Protein AF-A0A3A6JJE2-F1 (afdb_monomer)

Sequence (126 aa):
MKNTVDLFRIFQHEQKRVGDSMTVYYNIEENSLQYKNAKGTLTVIFHASDAGEDFYYQKFGELVSENGKKLGILVQKTYHNGQNAHLFQNPMTGGLKMFEIPQEFIDIARAYQFDRESIGLKGETA

Structure (mmCIF, N/CA/C/O backbone):
data_AF-A0A3A6JJE2-F1
#
_entry.id   AF-A0A3A6JJE2-F1
#
loop_
_atom_site.group_PDB
_atom_site.id
_atom_site.type_symbol
_atom_site.label_atom_id
_atom_site.label_alt_id
_atom_site.label_comp_id
_atom_site.label_asym_id
_atom_site.label_entity_id
_atom_site.label_seq_id
_atom_site.pdbx_PDB_ins_code
_atom_site.Cartn_x
_atom_site.Cartn_y
_atom_site.Cartn_z
_atom_site.occupancy
_atom_site.B_iso_or_equiv
_atom_site.auth_seq_id
_atom_site.auth_comp_id
_atom_site.auth_asym_id
_atom_site.auth_atom_id
_atom_site.pdbx_PDB_model_num
ATOM 1 N N . MET A 1 1 ? 15.457 3.991 -21.169 1.00 37.31 1 MET A N 1
ATOM 2 C CA . MET A 1 1 ? 13.994 4.054 -20.947 1.00 37.31 1 MET A CA 1
ATOM 3 C C . MET A 1 1 ? 13.772 4.001 -19.446 1.00 37.31 1 MET A C 1
ATOM 5 O O . MET A 1 1 ? 14.400 3.164 -18.816 1.00 37.31 1 MET A O 1
ATOM 9 N N . LYS A 1 2 ? 12.998 4.924 -18.856 1.00 40.69 2 LYS A N 1
ATOM 10 C CA . LYS A 1 2 ? 12.689 4.875 -17.416 1.00 40.69 2 LYS A CA 1
ATOM 11 C C . LYS A 1 2 ? 11.918 3.578 -17.149 1.00 40.69 2 LYS A C 1
ATOM 13 O O . LYS A 1 2 ? 10.888 3.377 -17.790 1.00 40.69 2 LYS A O 1
ATOM 18 N N . ASN A 1 3 ? 12.436 2.718 -16.266 1.00 46.69 3 ASN A N 1
ATOM 19 C CA . ASN A 1 3 ? 11.732 1.543 -15.746 1.00 46.69 3 ASN A CA 1
ATOM 20 C C . ASN A 1 3 ? 10.406 2.035 -15.158 1.00 46.69 3 ASN A C 1
ATOM 22 O O . ASN A 1 3 ? 10.358 2.587 -14.064 1.00 46.69 3 ASN A O 1
ATOM 26 N N . THR A 1 4 ? 9.347 1.953 -15.955 1.00 57.56 4 THR A N 1
ATOM 27 C CA . THR A 1 4 ? 8.014 2.367 -15.537 1.00 57.56 4 THR A CA 1
ATOM 28 C C . THR A 1 4 ? 7.418 1.138 -14.885 1.00 57.56 4 THR A C 1
ATOM 30 O O . THR A 1 4 ? 7.358 0.081 -15.514 1.00 57.56 4 THR A O 1
ATOM 33 N N . VAL A 1 5 ? 7.071 1.249 -13.604 1.00 66.94 5 VAL A N 1
ATOM 34 C CA . VAL A 1 5 ? 6.386 0.182 -12.877 1.00 66.94 5 VAL A CA 1
ATOM 35 C C . VAL A 1 5 ? 5.157 -0.220 -13.692 1.00 66.94 5 VAL A C 1
ATOM 37 O O . VAL A 1 5 ? 4.365 0.634 -14.088 1.00 66.94 5 VAL A O 1
ATOM 40 N N . ASP A 1 6 ? 5.022 -1.515 -13.979 1.00 83.88 6 ASP A N 1
ATOM 41 C CA . ASP A 1 6 ? 3.875 -2.065 -14.706 1.00 83.88 6 ASP A CA 1
ATOM 42 C C . ASP A 1 6 ? 2.661 -2.115 -13.766 1.00 83.88 6 ASP A C 1
ATOM 44 O O . ASP A 1 6 ? 2.271 -3.163 -13.245 1.00 83.88 6 ASP A O 1
ATOM 48 N N . LEU A 1 7 ? 2.129 -0.926 -13.477 1.00 88.19 7 LEU A N 1
ATOM 49 C CA . LEU A 1 7 ? 1.110 -0.685 -12.462 1.00 88.19 7 LEU A CA 1
ATOM 50 C C . LEU A 1 7 ? -0.170 -1.472 -12.747 1.00 88.19 7 LEU A C 1
ATOM 52 O O . LEU A 1 7 ? -0.802 -1.973 -11.822 1.00 88.19 7 LEU A O 1
ATOM 56 N N . PHE A 1 8 ? -0.524 -1.622 -14.025 1.00 88.88 8 PHE A N 1
ATOM 57 C CA . PHE A 1 8 ? -1.695 -2.391 -14.432 1.00 88.88 8 PHE A CA 1
ATOM 58 C C . PHE A 1 8 ? -1.527 -3.884 -14.136 1.00 88.88 8 PHE A C 1
ATOM 60 O O . PHE A 1 8 ? -2.453 -4.508 -13.618 1.00 88.88 8 PHE A O 1
ATOM 67 N N . ARG A 1 9 ? -0.343 -4.461 -14.380 1.00 89.00 9 ARG A N 1
ATOM 68 C CA . ARG A 1 9 ? -0.079 -5.857 -14.007 1.00 89.00 9 ARG A CA 1
ATOM 69 C C . ARG A 1 9 ? -0.169 -6.063 -12.498 1.00 89.00 9 ARG A C 1
ATOM 71 O O . ARG A 1 9 ? -0.818 -7.008 -12.057 1.00 89.00 9 ARG A O 1
ATOM 78 N N . ILE A 1 10 ? 0.456 -5.187 -11.712 1.00 92.00 10 ILE A N 1
ATOM 79 C CA . ILE A 1 10 ? 0.417 -5.271 -10.241 1.00 92.00 10 ILE A CA 1
ATOM 80 C C . ILE A 1 10 ? -1.030 -5.151 -9.760 1.00 92.00 10 ILE A C 1
ATOM 82 O O . ILE A 1 10 ? -1.483 -5.974 -8.975 1.00 92.00 10 ILE A O 1
ATOM 86 N N . PHE A 1 11 ? -1.789 -4.196 -10.303 1.00 94.00 11 PHE A N 1
ATOM 87 C CA . PHE A 1 11 ? -3.216 -4.046 -10.030 1.00 94.00 11 PHE A CA 1
ATOM 88 C C . PHE A 1 11 ? -3.997 -5.348 -10.261 1.00 94.00 11 PHE A C 1
ATOM 90 O O . PHE A 1 11 ? -4.746 -5.767 -9.383 1.00 94.00 11 PHE A O 1
ATOM 97 N N . GLN A 1 12 ? -3.810 -6.011 -11.407 1.00 92.38 12 GLN A N 1
ATOM 98 C CA . GLN A 1 12 ? -4.506 -7.266 -11.713 1.00 92.38 12 GLN A CA 1
ATOM 99 C C . GLN A 1 12 ? -4.135 -8.398 -10.745 1.00 92.38 12 GLN A C 1
ATOM 101 O O . GLN A 1 12 ? -5.009 -9.153 -10.312 1.00 92.38 12 GLN A O 1
ATOM 106 N N . HIS A 1 13 ? -2.850 -8.516 -10.397 1.00 92.44 13 HIS A N 1
ATOM 107 C CA . HIS A 1 13 ? -2.378 -9.483 -9.405 1.00 92.44 13 HIS A CA 1
ATOM 108 C C . HIS A 1 13 ? -3.005 -9.222 -8.036 1.00 92.44 13 HIS A C 1
ATOM 110 O O . HIS A 1 13 ? -3.569 -10.131 -7.426 1.00 92.44 13 HIS A O 1
ATOM 116 N N . GLU A 1 14 ? -2.970 -7.972 -7.592 1.00 94.69 14 GLU A N 1
ATOM 117 C CA . GLU A 1 14 ? -3.460 -7.574 -6.281 1.00 94.69 14 GLU A CA 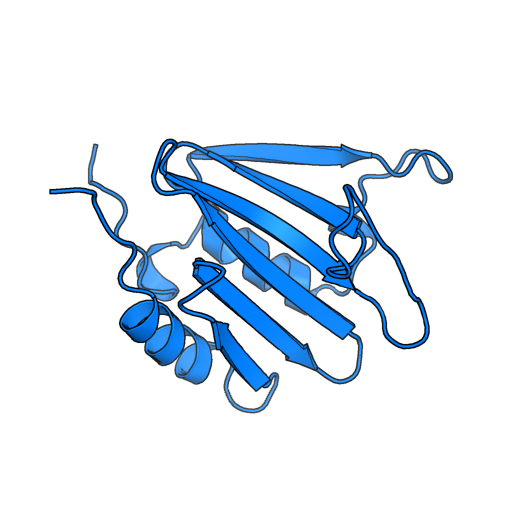1
ATOM 118 C C . GLU A 1 14 ? -4.970 -7.699 -6.170 1.00 94.69 14 GLU A C 1
ATOM 120 O O . GLU A 1 14 ? -5.453 -8.254 -5.187 1.00 94.69 14 GLU A O 1
ATOM 125 N N . GLN A 1 15 ? -5.717 -7.296 -7.199 1.00 93.69 15 GLN A N 1
ATOM 126 C CA . GLN A 1 15 ? -7.165 -7.481 -7.253 1.00 93.69 15 GLN A CA 1
ATOM 127 C C . GLN A 1 15 ? -7.548 -8.961 -7.100 1.00 93.69 15 GLN A C 1
ATOM 129 O O . GLN A 1 15 ? -8.503 -9.284 -6.396 1.00 93.69 15 GLN A O 1
ATOM 134 N N . LYS A 1 16 ? -6.774 -9.874 -7.700 1.00 92.81 16 LYS A N 1
ATOM 135 C CA . LYS A 1 16 ? -6.974 -11.318 -7.532 1.00 92.81 16 LYS A CA 1
ATOM 136 C C . LYS A 1 16 ? -6.561 -11.809 -6.141 1.00 92.81 16 LYS A C 1
ATOM 138 O O . LYS A 1 16 ? -7.251 -12.658 -5.582 1.00 92.81 16 LYS A O 1
ATOM 143 N N . ARG A 1 17 ? -5.443 -11.316 -5.598 1.00 93.06 17 ARG A N 1
ATOM 144 C CA . ARG A 1 17 ? -4.883 -11.755 -4.308 1.00 93.06 17 ARG A CA 1
ATOM 145 C C . ARG A 1 17 ? -5.760 -11.349 -3.128 1.00 93.06 17 ARG A C 1
ATOM 147 O O . ARG A 1 17 ? -5.987 -12.169 -2.244 1.00 93.06 17 ARG A O 1
ATOM 154 N N . VAL A 1 18 ? -6.247 -10.108 -3.105 1.00 93.19 18 VAL A N 1
ATOM 155 C CA . VAL A 1 18 ? -7.090 -9.614 -2.002 1.00 93.19 18 VAL A CA 1
ATOM 156 C C . VAL A 1 18 ? -8.551 -10.051 -2.141 1.00 93.19 18 VAL A C 1
ATOM 158 O O . VAL A 1 18 ? -9.257 -10.141 -1.133 1.00 93.19 18 VAL A O 1
ATOM 161 N N . GLY A 1 19 ? -9.003 -10.353 -3.363 1.00 92.06 19 GLY A N 1
ATOM 162 C CA . GLY A 1 19 ? -10.361 -10.821 -3.640 1.00 92.06 19 GLY A CA 1
ATOM 163 C C . GLY A 1 19 ? -11.430 -9.876 -3.088 1.00 92.06 19 GLY A C 1
ATOM 164 O O . GLY A 1 19 ? -11.271 -8.659 -3.109 1.00 92.06 19 GLY A O 1
ATOM 165 N N . ASP A 1 20 ? -12.499 -10.439 -2.529 1.00 93.19 20 ASP A N 1
ATOM 166 C CA . ASP A 1 20 ? -13.641 -9.664 -2.021 1.00 93.19 20 ASP A CA 1
ATOM 167 C C . ASP A 1 20 ? -13.362 -8.937 -0.692 1.00 93.19 20 ASP A C 1
ATOM 169 O O . ASP A 1 20 ? -14.202 -8.178 -0.207 1.00 93.19 20 ASP A O 1
ATOM 173 N N . SER A 1 21 ? -12.193 -9.151 -0.076 1.00 93.75 21 SER A N 1
ATOM 174 C CA . SER A 1 21 ? -11.857 -8.527 1.211 1.00 93.75 21 SER A CA 1
ATOM 175 C C . SER A 1 21 ? -11.572 -7.026 1.094 1.00 93.75 21 SER A C 1
ATOM 177 O O . SER A 1 21 ? -11.732 -6.287 2.072 1.00 93.75 21 SER A O 1
ATOM 179 N N . MET A 1 22 ? -11.155 -6.5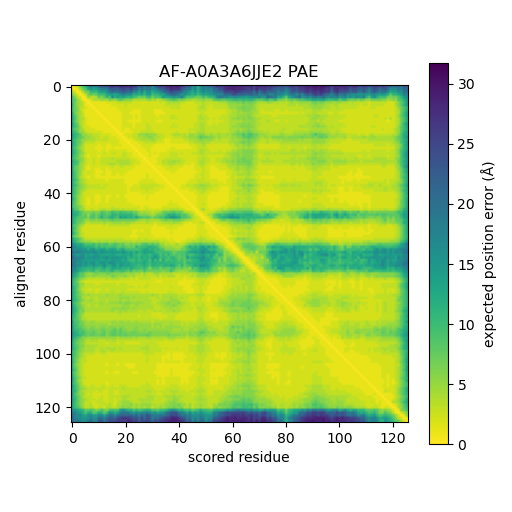67 -0.091 1.00 96.12 22 MET A N 1
ATOM 180 C CA . MET A 1 22 ? -10.814 -5.174 -0.364 1.00 96.12 22 MET A CA 1
ATOM 181 C C . MET A 1 22 ? -11.104 -4.803 -1.813 1.00 96.12 22 MET A C 1
ATOM 183 O O . MET A 1 22 ? -10.991 -5.616 -2.722 1.00 96.12 22 MET A O 1
ATOM 187 N N . THR A 1 23 ? -11.381 -3.526 -2.052 1.00 96.81 23 THR A N 1
ATOM 188 C CA . THR A 1 23 ? -11.342 -2.964 -3.402 1.00 96.81 23 THR A CA 1
ATOM 189 C C . THR A 1 23 ? -9.965 -2.373 -3.672 1.00 96.81 23 THR A C 1
ATOM 191 O O . THR A 1 23 ? -9.481 -1.555 -2.887 1.00 96.81 23 THR A O 1
ATOM 194 N N . VAL A 1 24 ? -9.353 -2.768 -4.788 1.00 97.00 24 VAL A N 1
ATOM 195 C CA . VAL A 1 24 ? -8.090 -2.198 -5.270 1.00 97.00 24 VAL A CA 1
ATOM 196 C C . VAL A 1 24 ? -8.388 -1.171 -6.360 1.00 97.00 24 VAL A C 1
ATOM 198 O O . VAL A 1 24 ? -9.222 -1.415 -7.231 1.00 97.00 24 VAL A O 1
ATOM 201 N N . TYR A 1 25 ? -7.703 -0.034 -6.326 1.00 95.31 25 TYR A N 1
ATOM 202 C CA . TYR A 1 25 ? -7.714 0.976 -7.383 1.00 95.31 25 TYR A CA 1
ATOM 203 C C . TYR A 1 25 ? -6.280 1.293 -7.788 1.00 95.31 25 TYR A C 1
ATOM 205 O O . TYR A 1 25 ? -5.387 1.251 -6.946 1.00 95.31 25 TYR A O 1
ATOM 213 N N . TYR A 1 26 ? -6.060 1.651 -9.049 1.00 93.38 26 TYR A N 1
ATOM 214 C CA . TYR A 1 26 ?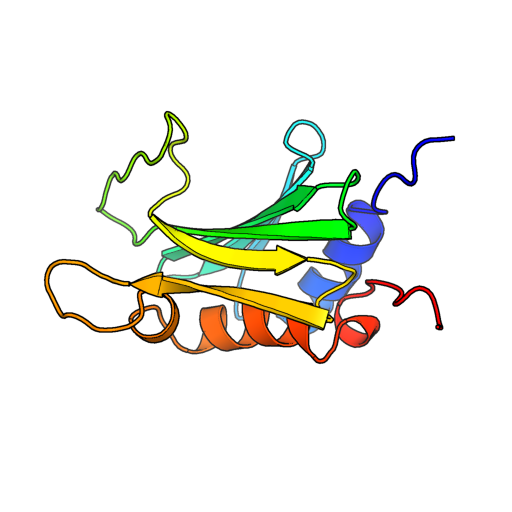 -4.771 2.156 -9.512 1.00 93.38 26 TYR A CA 1
ATOM 215 C C . TYR A 1 26 ? -4.929 3.556 -10.101 1.00 93.38 26 TYR A C 1
ATOM 217 O O . TYR A 1 26 ? -5.948 3.865 -10.721 1.00 93.38 26 TYR A O 1
ATOM 225 N N . ASN A 1 27 ? -3.918 4.398 -9.909 1.00 91.69 27 ASN A N 1
ATOM 226 C CA . ASN A 1 27 ? -3.844 5.734 -10.483 1.00 91.69 27 ASN A CA 1
ATOM 227 C C . ASN A 1 27 ? -2.518 5.877 -11.238 1.00 91.69 27 ASN A C 1
ATOM 229 O O . ASN A 1 27 ? -1.448 5.882 -10.633 1.00 91.69 27 ASN A O 1
ATOM 233 N N . ILE A 1 28 ? -2.596 5.987 -12.568 1.00 88.06 28 ILE A N 1
ATOM 234 C CA . ILE A 1 28 ? -1.413 6.135 -13.429 1.00 88.06 28 ILE A CA 1
ATOM 235 C C . ILE A 1 28 ? -0.731 7.487 -13.201 1.00 88.06 28 ILE A C 1
ATOM 237 O O . ILE A 1 28 ? 0.495 7.544 -13.193 1.00 88.06 28 ILE A O 1
ATOM 241 N N . GLU A 1 29 ? -1.497 8.562 -13.005 1.00 87.19 29 GLU A N 1
ATOM 242 C CA . GLU A 1 29 ? -0.950 9.919 -12.875 1.00 87.19 29 GLU A CA 1
ATOM 243 C C . GLU A 1 29 ? -0.113 10.069 -11.603 1.00 87.19 29 GLU A C 1
ATOM 245 O O . GLU A 1 29 ? 0.955 10.678 -11.618 1.00 87.19 29 GLU A O 1
ATOM 250 N N . GLU A 1 30 ? -0.571 9.460 -10.510 1.00 87.62 30 GLU A N 1
ATOM 251 C CA . GLU A 1 30 ? 0.148 9.438 -9.233 1.00 87.62 30 GLU A CA 1
ATOM 252 C C . GLU A 1 30 ? 1.094 8.241 -9.088 1.00 87.62 30 GLU A C 1
ATOM 254 O O . GLU A 1 30 ? 1.768 8.128 -8.064 1.00 87.62 30 GLU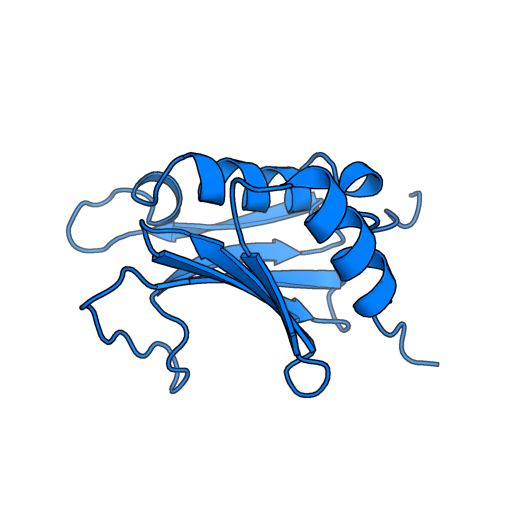 A O 1
ATOM 259 N N . ASN A 1 31 ? 1.141 7.355 -10.090 1.00 91.31 31 ASN A N 1
ATOM 260 C CA . ASN A 1 31 ? 1.860 6.084 -10.055 1.00 91.31 31 ASN A CA 1
ATOM 261 C C . ASN A 1 31 ? 1.603 5.325 -8.740 1.00 91.31 31 ASN A C 1
ATOM 263 O O . ASN A 1 31 ? 2.532 5.061 -7.975 1.00 91.31 31 ASN A O 1
ATOM 267 N N . SER A 1 32 ? 0.331 5.051 -8.431 1.00 94.12 32 SER A N 1
ATOM 268 C CA . SER A 1 32 ? -0.085 4.540 -7.120 1.00 94.12 32 SER A CA 1
ATOM 269 C C . SER A 1 32 ? -1.133 3.426 -7.180 1.00 94.12 32 SER A C 1
ATOM 271 O O . SER A 1 32 ? -1.906 3.313 -8.135 1.00 94.12 32 SER A O 1
ATOM 273 N N . LEU A 1 33 ? -1.156 2.601 -6.129 1.00 96.12 33 LEU A N 1
ATOM 274 C CA . LEU A 1 33 ? -2.226 1.647 -5.826 1.00 96.12 33 LEU A CA 1
ATOM 275 C C . LEU A 1 33 ? -2.922 2.025 -4.524 1.00 96.12 33 LEU A C 1
ATOM 277 O O . LEU A 1 33 ? -2.289 2.497 -3.585 1.00 96.12 33 LEU A O 1
ATOM 281 N N . GLN A 1 34 ? -4.226 1.791 -4.453 1.00 96.56 34 GLN A N 1
ATOM 282 C CA . GLN A 1 34 ? -5.032 2.016 -3.261 1.00 96.56 34 GLN A CA 1
ATOM 283 C C . GLN A 1 34 ? -5.798 0.752 -2.906 1.00 96.56 34 GLN A C 1
ATOM 285 O O . GLN A 1 34 ? -6.472 0.177 -3.755 1.00 96.56 34 GLN A O 1
ATOM 290 N N . TYR A 1 35 ? -5.743 0.370 -1.637 1.00 97.44 35 TYR A N 1
ATOM 291 C CA . TYR A 1 35 ? -6.455 -0.759 -1.057 1.00 97.44 35 TYR A CA 1
ATOM 292 C C . TYR A 1 35 ? -7.476 -0.217 -0.082 1.00 97.44 35 TYR A C 1
ATOM 294 O O . TYR A 1 35 ? -7.107 0.425 0.901 1.00 97.44 35 TYR A O 1
ATOM 302 N N . LYS A 1 36 ? -8.754 -0.453 -0.350 1.00 97.00 36 LYS A N 1
ATOM 303 C CA . LYS A 1 36 ? -9.852 0.105 0.432 1.00 97.00 36 LYS A CA 1
ATOM 304 C C . LYS A 1 36 ? -10.732 -1.002 0.986 1.00 97.00 36 LYS A C 1
ATOM 306 O O . LYS A 1 36 ? -11.203 -1.859 0.242 1.00 97.00 36 LYS A O 1
ATOM 311 N N . ASN A 1 37 ? -11.020 -0.935 2.278 1.00 96.12 37 ASN A N 1
ATOM 312 C CA . ASN A 1 37 ? -12.053 -1.747 2.920 1.00 96.12 37 ASN A CA 1
ATOM 313 C C . ASN A 1 37 ? -12.826 -0.899 3.936 1.00 96.12 37 ASN A C 1
ATOM 315 O O . ASN A 1 37 ? -12.648 0.311 3.971 1.00 96.12 37 ASN A O 1
ATOM 319 N N . ALA A 1 38 ? -13.675 -1.509 4.768 1.00 94.50 38 ALA A N 1
ATOM 320 C CA . ALA A 1 38 ? -14.481 -0.798 5.766 1.00 94.50 38 ALA A CA 1
ATOM 321 C C . ALA A 1 38 ? -13.673 -0.085 6.874 1.00 94.50 38 ALA A C 1
ATOM 323 O O . ALA A 1 38 ? -14.222 0.772 7.564 1.00 94.50 38 ALA A O 1
ATOM 324 N N . LYS A 1 39 ? -12.392 -0.423 7.065 1.00 95.06 39 LYS A N 1
ATOM 325 C CA . LYS A 1 39 ? -11.536 0.140 8.119 1.00 95.06 39 LYS A CA 1
ATOM 326 C C . LYS A 1 39 ? -10.725 1.353 7.650 1.00 95.06 39 LYS A C 1
ATOM 328 O O . LYS A 1 39 ? -10.368 2.189 8.479 1.00 95.06 39 LYS A O 1
ATOM 333 N N . GLY A 1 40 ? -10.478 1.485 6.348 1.00 95.38 40 GLY A N 1
ATOM 334 C CA . GLY A 1 40 ? -9.772 2.629 5.778 1.00 95.38 40 GLY A CA 1
ATOM 335 C C . GLY A 1 40 ? -9.238 2.376 4.372 1.00 95.38 40 GLY A C 1
ATOM 336 O O . GLY A 1 40 ? -9.697 1.474 3.665 1.00 95.38 40 GLY A O 1
ATOM 337 N N . THR A 1 41 ? -8.249 3.183 3.993 1.00 96.44 41 THR A N 1
ATOM 338 C CA . THR A 1 41 ? -7.531 3.080 2.722 1.00 96.44 41 THR A CA 1
ATOM 339 C C . THR A 1 41 ? -6.024 3.071 2.961 1.00 96.44 41 THR A C 1
ATOM 341 O O . THR A 1 41 ? -5.498 3.999 3.574 1.00 96.44 41 THR A O 1
ATOM 344 N N . LEU A 1 42 ? -5.322 2.068 2.435 1.00 97.56 42 LEU A N 1
ATOM 345 C CA . LEU A 1 42 ? -3.866 2.081 2.289 1.00 97.56 42 LEU A CA 1
ATOM 346 C C . LEU A 1 42 ? -3.520 2.510 0.859 1.00 97.56 42 LEU A C 1
ATOM 348 O O . LEU A 1 42 ? -3.947 1.866 -0.093 1.00 97.56 42 LEU A O 1
ATOM 352 N N . THR A 1 43 ? -2.753 3.583 0.704 1.00 96.62 43 THR A N 1
ATOM 353 C CA . THR A 1 43 ? -2.230 4.054 -0.583 1.00 96.62 43 THR A CA 1
ATOM 354 C C . THR A 1 43 ? -0.741 3.756 -0.669 1.00 96.62 43 THR A C 1
ATOM 356 O O . THR A 1 43 ? 0.012 4.126 0.228 1.00 96.62 43 THR A O 1
ATOM 359 N N . VAL A 1 44 ? -0.316 3.131 -1.759 1.00 96.12 44 VAL A N 1
ATOM 360 C CA . VAL A 1 44 ? 1.079 2.824 -2.075 1.00 96.12 44 VAL A CA 1
ATOM 361 C C . VAL A 1 44 ? 1.492 3.668 -3.274 1.00 96.12 44 VAL A C 1
ATOM 363 O O . VAL A 1 44 ? 0.933 3.501 -4.357 1.00 96.12 44 VAL A O 1
ATOM 366 N N . ILE A 1 45 ? 2.437 4.587 -3.092 1.00 94.38 45 ILE A N 1
ATOM 367 C CA . ILE A 1 45 ? 3.005 5.403 -4.175 1.00 94.38 45 ILE A CA 1
ATOM 368 C C . ILE A 1 45 ? 4.324 4.781 -4.608 1.00 94.38 45 ILE A C 1
ATOM 370 O O . ILE A 1 45 ? 5.206 4.585 -3.776 1.00 94.38 45 ILE A O 1
ATOM 374 N N . PHE A 1 46 ? 4.476 4.522 -5.902 1.00 92.31 46 PHE A N 1
ATOM 375 C CA . PHE A 1 46 ? 5.679 3.922 -6.462 1.00 92.31 46 PHE A CA 1
ATOM 376 C C . PHE A 1 46 ? 6.672 4.988 -6.930 1.00 92.31 46 PHE A C 1
ATOM 378 O O . PHE A 1 46 ? 6.338 5.876 -7.723 1.00 92.31 46 PHE A O 1
ATOM 385 N N . HIS A 1 47 ? 7.926 4.840 -6.518 1.00 89.06 47 HIS A N 1
ATOM 386 C CA . HIS A 1 47 ? 9.029 5.725 -6.875 1.00 89.06 47 HIS A CA 1
ATOM 387 C C . HIS A 1 47 ? 10.042 4.976 -7.746 1.00 89.06 47 HIS A C 1
ATOM 389 O O . HIS A 1 47 ? 10.807 4.127 -7.295 1.00 89.06 47 HIS A O 1
ATOM 395 N N . ALA A 1 48 ? 10.046 5.282 -9.047 1.00 76.31 48 ALA A N 1
ATOM 396 C CA . ALA A 1 48 ? 10.908 4.596 -10.017 1.00 76.31 48 ALA A CA 1
ATOM 397 C C . ALA A 1 48 ? 12.408 4.915 -9.849 1.00 76.31 48 ALA A C 1
ATOM 399 O O . ALA A 1 48 ? 13.248 4.194 -10.380 1.00 76.31 48 ALA A O 1
ATOM 400 N N . SER A 1 49 ? 12.757 6.006 -9.160 1.00 76.75 49 SER A N 1
ATOM 401 C CA . SER A 1 49 ? 14.143 6.469 -9.000 1.00 76.75 49 SER A CA 1
ATOM 402 C C . SER A 1 49 ? 14.976 5.623 -8.039 1.00 76.75 49 SER A C 1
ATOM 404 O O . SER A 1 49 ? 16.176 5.484 -8.245 1.00 76.75 49 SER A O 1
ATOM 406 N N . ASP A 1 50 ? 14.356 5.082 -6.998 1.00 77.94 50 ASP A N 1
ATOM 407 C CA . ASP A 1 50 ? 14.988 4.327 -5.909 1.00 77.94 50 ASP A CA 1
ATOM 408 C C . ASP A 1 50 ? 14.412 2.910 -5.770 1.00 77.94 50 ASP A C 1
ATOM 410 O O . ASP A 1 50 ? 14.735 2.194 -4.818 1.00 77.94 50 ASP A O 1
ATOM 414 N N . ALA A 1 51 ? 13.576 2.505 -6.736 1.00 83.38 51 ALA A N 1
ATOM 415 C CA . ALA A 1 51 ? 12.809 1.266 -6.693 1.00 83.38 51 ALA A CA 1
ATOM 416 C C . ALA A 1 51 ? 12.102 1.104 -5.334 1.00 83.38 51 ALA A C 1
ATOM 418 O O . ALA A 1 51 ? 12.185 0.052 -4.693 1.00 83.38 51 ALA A O 1
ATOM 419 N N . GLY A 1 52 ? 11.506 2.203 -4.866 1.00 90.12 52 GLY A N 1
ATOM 420 C CA . GLY A 1 52 ? 10.912 2.332 -3.546 1.00 90.12 52 GLY A CA 1
ATOM 421 C C . GLY A 1 52 ? 9.412 2.571 -3.596 1.00 90.12 52 GLY A C 1
ATOM 422 O O . GLY A 1 52 ? 8.839 2.908 -4.637 1.00 90.12 52 GLY A O 1
ATOM 423 N N . GLU A 1 53 ? 8.767 2.401 -2.449 1.00 94.19 53 GLU A N 1
ATOM 424 C CA . GLU A 1 53 ? 7.344 2.655 -2.283 1.00 94.19 53 GLU A CA 1
ATOM 425 C C . GLU A 1 53 ? 7.069 3.435 -0.984 1.00 94.19 53 GLU A C 1
ATOM 427 O O . GLU A 1 53 ? 7.582 3.100 0.085 1.00 94.19 53 GLU A O 1
ATOM 432 N N . ASP A 1 54 ? 6.237 4.476 -1.059 1.00 95.56 54 ASP A N 1
ATOM 433 C CA . ASP A 1 54 ? 5.719 5.175 0.123 1.00 95.56 54 ASP A CA 1
ATOM 434 C C . ASP A 1 54 ? 4.318 4.652 0.463 1.00 95.56 54 ASP A C 1
ATOM 436 O O . ASP A 1 54 ? 3.436 4.621 -0.398 1.00 95.56 54 ASP A O 1
ATOM 440 N N . PHE A 1 55 ? 4.087 4.313 1.731 1.00 97.19 55 PHE A N 1
ATOM 441 C CA . PHE A 1 55 ? 2.821 3.766 2.216 1.00 97.19 55 PHE A CA 1
ATOM 442 C C . PHE A 1 55 ? 2.105 4.779 3.099 1.00 97.19 55 PHE A C 1
ATOM 444 O O . PHE A 1 55 ? 2.600 5.148 4.166 1.00 97.19 55 PHE A O 1
ATOM 451 N N . TYR A 1 56 ? 0.909 5.178 2.684 1.00 96.25 56 TYR A N 1
ATOM 452 C CA . TYR A 1 56 ? 0.044 6.080 3.431 1.00 96.25 56 TYR A CA 1
ATOM 453 C C . TYR A 1 56 ? -1.222 5.361 3.878 1.00 96.25 56 TYR A C 1
ATOM 455 O O . TYR A 1 56 ? -1.860 4.687 3.074 1.00 96.25 56 TYR A O 1
ATOM 463 N N . TYR A 1 57 ? -1.614 5.526 5.137 1.00 96.19 57 TYR A N 1
ATOM 464 C CA . TYR A 1 57 ? -2.867 4.985 5.653 1.00 96.19 57 TYR A CA 1
ATOM 465 C C . TYR A 1 57 ? -3.829 6.102 6.048 1.00 96.19 57 TYR A C 1
ATOM 467 O O . TYR A 1 57 ? -3.499 6.972 6.855 1.00 96.19 57 TYR A O 1
ATOM 475 N N . GLN A 1 58 ? -5.046 6.043 5.516 1.00 94.69 58 GLN A N 1
ATOM 476 C CA . GLN A 1 58 ? -6.140 6.940 5.857 1.00 94.69 58 GLN A CA 1
ATOM 477 C C . GLN A 1 58 ? -7.280 6.145 6.491 1.00 94.69 58 GLN A C 1
ATOM 479 O O . GLN A 1 58 ? -7.981 5.383 5.822 1.00 94.69 58 GLN A O 1
ATOM 484 N N . LYS A 1 59 ? -7.513 6.373 7.782 1.00 91.81 59 LYS A N 1
ATOM 485 C CA . LYS A 1 59 ? -8.717 5.897 8.466 1.00 91.81 59 LYS A CA 1
ATOM 486 C C . LYS A 1 59 ? -9.923 6.740 8.046 1.00 91.81 59 LYS A C 1
ATOM 488 O O . LYS A 1 59 ? -9.800 7.953 7.862 1.00 91.81 59 LYS A O 1
ATOM 493 N N . PHE A 1 60 ? -11.091 6.119 7.881 1.00 83.75 60 PHE A N 1
ATOM 494 C CA . PHE A 1 60 ? -12.303 6.864 7.528 1.00 83.75 60 PHE A CA 1
ATOM 495 C C . PHE A 1 60 ? -12.740 7.825 8.630 1.00 83.75 60 PHE A C 1
ATOM 497 O O . PHE A 1 60 ? -12.600 7.537 9.816 1.00 83.75 60 PHE A O 1
ATOM 504 N N . GLY A 1 61 ? -13.305 8.961 8.217 1.00 72.69 61 GLY A N 1
ATOM 505 C CA . GLY A 1 61 ? -13.752 10.018 9.128 1.00 72.69 61 GLY A CA 1
ATOM 506 C C . GLY A 1 61 ? -12.621 10.891 9.673 1.00 72.69 61 GLY A C 1
ATOM 507 O O . GLY A 1 61 ? -12.894 11.928 10.268 1.00 72.69 61 GLY A O 1
ATOM 508 N N . GLU A 1 62 ? -11.365 10.527 9.421 1.00 78.00 62 GLU A N 1
ATOM 509 C CA . GLU A 1 62 ? -10.204 11.356 9.711 1.00 78.00 62 GLU A CA 1
ATOM 510 C C . GLU A 1 62 ? -9.759 12.005 8.392 1.00 78.00 62 GLU A C 1
ATOM 512 O O . GLU A 1 62 ? -9.663 11.341 7.365 1.00 78.00 62 GLU A O 1
ATOM 517 N N . LEU A 1 63 ? -9.548 13.320 8.375 1.00 68.81 63 LEU A N 1
ATOM 518 C CA . LEU A 1 63 ? -8.947 14.015 7.234 1.00 68.81 63 LEU A CA 1
ATOM 519 C C . LEU A 1 63 ? -7.525 14.367 7.635 1.00 68.81 63 LEU A C 1
ATOM 521 O O . LEU A 1 63 ? -7.303 15.371 8.311 1.00 68.81 63 LEU A O 1
ATOM 525 N N . VAL A 1 64 ? -6.571 13.527 7.241 1.00 75.12 64 VAL A N 1
ATOM 526 C CA . VAL A 1 64 ? -5.159 13.760 7.536 1.00 75.12 64 VAL A CA 1
ATOM 527 C C . VAL A 1 64 ? -4.444 14.112 6.239 1.00 75.12 64 VAL A C 1
ATOM 529 O O . VAL A 1 64 ? -4.487 13.378 5.253 1.00 75.12 64 VAL A O 1
ATOM 532 N N . SER A 1 65 ? -3.814 15.284 6.236 1.00 71.88 65 SER A 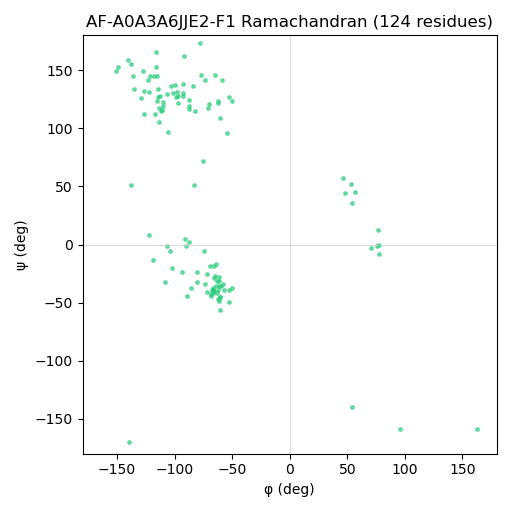N 1
ATOM 533 C CA . SER A 1 65 ? -2.971 15.743 5.139 1.00 71.88 65 SER A CA 1
ATOM 534 C C . SER A 1 65 ? -1.528 15.756 5.614 1.00 71.88 65 SER A C 1
ATOM 536 O O . SER A 1 65 ? -1.178 16.546 6.487 1.00 71.88 65 SER A O 1
ATOM 538 N N . GLU A 1 66 ? -0.684 14.925 5.013 1.00 69.94 66 GLU A N 1
ATOM 539 C CA . GLU A 1 66 ? 0.753 14.895 5.279 1.00 69.94 66 GLU A CA 1
ATOM 540 C C . GLU A 1 66 ? 1.492 15.368 4.020 1.00 69.94 66 GLU A C 1
ATOM 542 O O . GLU A 1 66 ? 1.219 14.908 2.911 1.00 69.94 66 GLU A O 1
ATOM 547 N N . ASN A 1 67 ? 2.387 16.351 4.165 1.00 65.00 67 ASN A N 1
ATOM 548 C CA . ASN A 1 67 ? 3.142 16.954 3.052 1.00 65.00 67 ASN A CA 1
ATOM 549 C C . ASN A 1 67 ? 2.260 17.488 1.900 1.00 65.00 67 ASN A C 1
ATOM 551 O O . ASN A 1 67 ? 2.612 17.376 0.728 1.00 65.00 67 ASN A O 1
ATOM 555 N N . GLY A 1 68 ? 1.085 18.036 2.231 1.00 65.94 68 GLY A N 1
ATOM 556 C CA . GLY A 1 68 ? 0.121 18.567 1.257 1.00 65.94 68 GLY A CA 1
ATOM 557 C C . GLY A 1 68 ? -0.687 17.506 0.499 1.00 65.94 68 GLY A C 1
ATOM 558 O O . GLY A 1 68 ? -1.552 17.864 -0.300 1.00 65.94 68 GLY A O 1
ATOM 559 N N . LYS A 1 69 ? -0.450 16.212 0.757 1.00 68.31 69 LYS A N 1
ATOM 560 C CA . LYS A 1 69 ? -1.201 15.102 0.167 1.00 68.31 69 LYS A CA 1
ATOM 561 C C . LYS A 1 69 ? -2.300 14.641 1.126 1.00 68.31 69 LYS A C 1
ATOM 563 O O . LYS A 1 69 ? -2.026 14.298 2.273 1.00 68.31 69 LYS A O 1
ATOM 568 N N . LYS A 1 70 ? -3.544 14.566 0.646 1.00 80.19 70 LYS A N 1
ATOM 569 C CA . LYS A 1 70 ? -4.701 14.031 1.394 1.00 80.19 70 LYS A CA 1
ATOM 570 C C . LYS A 1 70 ? -4.766 12.498 1.314 1.00 80.19 70 LYS A C 1
ATOM 572 O O . LYS A 1 70 ? -5.782 11.940 0.915 1.00 80.19 70 LYS A O 1
ATOM 577 N N . LEU A 1 71 ? -3.652 11.836 1.620 1.00 85.38 71 LEU A N 1
ATOM 578 C CA . LEU A 1 71 ? -3.503 10.378 1.509 1.00 85.38 71 LEU A CA 1
ATOM 579 C C . LEU A 1 71 ? -3.491 9.672 2.869 1.00 85.38 71 LEU A C 1
ATOM 581 O O . LEU A 1 71 ? -3.414 8.447 2.920 1.00 85.38 71 LEU A O 1
ATOM 585 N N . GLY A 1 72 ? -3.587 10.432 3.960 1.00 90.19 72 GLY A N 1
ATOM 586 C CA . GLY A 1 72 ? -3.453 9.925 5.316 1.00 90.19 72 GLY A CA 1
ATOM 587 C C . GLY A 1 72 ? -2.043 10.077 5.872 1.00 90.19 72 GLY A C 1
ATOM 588 O O . GLY A 1 72 ? -1.262 10.914 5.415 1.00 90.19 72 GLY A O 1
ATOM 589 N N . ILE A 1 73 ? -1.739 9.274 6.888 1.00 92.06 73 ILE A N 1
ATOM 590 C CA . ILE A 1 73 ? -0.441 9.271 7.565 1.00 92.06 73 ILE A CA 1
ATOM 591 C C . ILE A 1 73 ? 0.562 8.402 6.810 1.00 92.06 73 ILE A C 1
ATOM 593 O O . ILE A 1 73 ? 0.236 7.285 6.416 1.00 92.06 73 ILE A O 1
ATOM 597 N N . LEU A 1 74 ? 1.794 8.874 6.649 1.00 94.62 74 LEU A N 1
ATOM 598 C CA . LEU A 1 74 ? 2.903 8.063 6.150 1.00 94.62 74 LEU A CA 1
ATOM 599 C C . LEU A 1 74 ? 3.304 7.044 7.227 1.00 94.62 74 LEU A C 1
ATOM 601 O O . LEU A 1 74 ? 3.705 7.431 8.330 1.00 94.62 74 LEU A O 1
ATOM 605 N N . VAL A 1 75 ? 3.173 5.752 6.917 1.00 95.62 75 VAL A N 1
ATOM 606 C CA . VAL A 1 75 ? 3.395 4.647 7.870 1.00 95.62 75 VAL A CA 1
ATOM 607 C C . VAL A 1 75 ? 4.674 3.861 7.598 1.00 95.62 75 VAL A C 1
ATOM 609 O O . VAL A 1 75 ? 5.326 3.413 8.543 1.00 95.62 75 VAL A O 1
ATOM 612 N N . GLN A 1 76 ? 5.071 3.749 6.331 1.00 96.56 76 GLN A N 1
ATOM 613 C CA . GLN A 1 76 ? 6.254 3.012 5.893 1.00 96.56 76 GLN A CA 1
ATOM 614 C C . GLN A 1 76 ? 6.815 3.634 4.611 1.00 96.56 76 GLN A C 1
ATOM 616 O O . GLN A 1 76 ? 6.070 4.162 3.785 1.00 96.56 76 GLN A O 1
ATOM 621 N N . LYS A 1 77 ? 8.131 3.538 4.437 1.00 96.25 77 LYS A N 1
ATOM 622 C CA . LYS A 1 77 ? 8.807 3.659 3.144 1.00 96.25 77 LYS A CA 1
ATOM 623 C C . LYS A 1 77 ? 9.624 2.409 2.886 1.00 96.25 77 LYS A C 1
ATOM 625 O O . LYS A 1 77 ? 10.236 1.898 3.822 1.00 96.25 77 LYS A O 1
ATOM 630 N N . THR A 1 78 ? 9.665 1.946 1.651 1.00 94.62 78 THR A N 1
ATOM 631 C CA . THR A 1 78 ? 10.557 0.880 1.183 1.00 94.62 78 THR A CA 1
ATOM 632 C C . THR A 1 78 ? 11.517 1.426 0.142 1.00 94.62 78 THR A C 1
ATOM 634 O O . THR A 1 78 ? 11.209 2.388 -0.556 1.00 94.62 78 THR A O 1
ATOM 637 N N . TYR A 1 79 ? 12.683 0.797 0.034 1.00 90.75 79 TYR A N 1
ATOM 638 C CA . TYR A 1 79 ? 13.738 1.175 -0.903 1.00 90.75 79 TYR A CA 1
ATOM 639 C C . TYR A 1 79 ? 14.394 -0.072 -1.483 1.00 90.75 79 TYR A C 1
ATOM 641 O O . TYR A 1 79 ? 14.368 -1.135 -0.852 1.00 90.75 79 TYR A O 1
ATOM 649 N N . HIS A 1 80 ? 15.041 0.078 -2.642 1.00 88.94 80 HIS A N 1
ATOM 650 C CA . HIS A 1 80 ? 15.837 -0.977 -3.273 1.00 88.94 80 HIS A CA 1
ATOM 651 C C . HIS A 1 80 ? 15.044 -2.280 -3.440 1.00 88.94 80 HIS A C 1
ATOM 653 O O . HIS A 1 80 ? 15.476 -3.343 -3.001 1.00 88.94 80 HIS A O 1
ATOM 659 N N . ASN A 1 81 ? 13.854 -2.196 -4.039 1.00 86.94 81 ASN A N 1
ATOM 660 C CA . ASN A 1 81 ? 12.953 -3.333 -4.218 1.00 86.94 81 ASN A CA 1
ATOM 661 C C . ASN A 1 81 ? 12.588 -4.030 -2.894 1.00 86.94 81 ASN A C 1
ATOM 663 O O . ASN A 1 81 ? 12.629 -5.254 -2.801 1.00 86.94 81 ASN A O 1
ATOM 667 N N . GLY A 1 82 ? 12.250 -3.258 -1.859 1.00 87.56 82 GLY A N 1
ATOM 668 C CA . GLY A 1 82 ? 11.818 -3.794 -0.563 1.00 87.56 82 GLY A CA 1
ATOM 669 C C . GLY A 1 82 ? 12.941 -4.325 0.336 1.00 87.56 82 GLY A C 1
ATOM 670 O O . GLY A 1 82 ? 12.663 -4.732 1.461 1.00 87.56 82 GLY A O 1
ATOM 671 N N . GLN A 1 83 ? 14.208 -4.285 -0.090 1.00 88.56 83 GLN A N 1
ATOM 672 C CA . GLN A 1 83 ? 15.332 -4.739 0.742 1.00 88.56 83 GLN A CA 1
ATOM 673 C C . GLN A 1 83 ? 15.468 -3.923 2.031 1.00 88.56 83 GLN A C 1
ATOM 675 O O . GLN A 1 83 ? 15.789 -4.471 3.084 1.00 88.56 83 GLN A O 1
ATOM 680 N N . ASN A 1 84 ? 15.183 -2.622 1.955 1.00 91.25 84 ASN A N 1
ATOM 681 C CA . ASN A 1 84 ? 15.213 -1.720 3.098 1.00 91.25 84 ASN A CA 1
ATOM 682 C C . ASN A 1 84 ? 13.823 -1.141 3.349 1.00 91.25 84 ASN A C 1
ATOM 684 O O . ASN A 1 84 ? 13.098 -0.825 2.404 1.00 91.25 84 ASN A O 1
ATOM 688 N N . ALA A 1 85 ? 13.487 -0.932 4.622 1.00 94.00 85 ALA A N 1
ATOM 689 C CA . ALA A 1 85 ? 12.282 -0.219 5.017 1.00 94.00 85 ALA A CA 1
ATOM 690 C C . ALA A 1 85 ? 12.556 0.765 6.154 1.00 94.00 85 ALA A C 1
ATOM 692 O O . ALA A 1 85 ? 13.353 0.500 7.055 1.00 94.00 85 ALA A O 1
ATOM 693 N N . HIS A 1 86 ? 11.860 1.896 6.118 1.00 95.94 86 HIS A N 1
ATOM 694 C CA . HIS A 1 86 ? 11.803 2.859 7.205 1.00 95.94 86 HIS A CA 1
ATOM 695 C C . HIS A 1 86 ? 10.372 2.937 7.737 1.00 95.94 86 HIS A C 1
ATOM 697 O O . HIS A 1 86 ? 9.437 3.215 6.984 1.00 95.94 86 HIS A O 1
ATOM 703 N N . LEU A 1 87 ? 10.211 2.691 9.036 1.00 95.94 87 LEU A N 1
ATOM 704 C CA . LEU A 1 87 ? 8.933 2.776 9.737 1.00 95.94 87 LEU A CA 1
ATOM 705 C C . LEU A 1 87 ? 8.884 4.066 10.552 1.00 95.94 87 LEU A C 1
ATOM 707 O O . LEU A 1 87 ? 9.847 4.416 11.233 1.00 95.94 87 LEU A O 1
ATOM 711 N N . PHE A 1 88 ? 7.750 4.757 10.502 1.00 94.19 88 PHE A N 1
ATOM 712 C CA . PHE A 1 88 ? 7.595 6.057 11.150 1.00 94.19 88 PHE A CA 1
ATOM 713 C C . PHE A 1 88 ? 7.036 5.894 12.556 1.00 94.19 88 PHE A C 1
ATOM 715 O O . PHE A 1 88 ? 6.096 5.131 12.777 1.00 94.19 88 PHE A O 1
ATOM 722 N N . GLN A 1 89 ? 7.584 6.648 13.505 1.00 93.88 89 GLN A N 1
ATOM 723 C CA . GLN A 1 89 ? 7.063 6.701 14.867 1.00 93.88 89 GLN A CA 1
ATOM 724 C C . GLN A 1 89 ? 5.810 7.575 14.952 1.00 93.88 89 GLN A C 1
ATOM 726 O O . GLN A 1 89 ? 5.680 8.588 14.258 1.00 93.88 89 GLN A O 1
ATOM 731 N N . ASN A 1 90 ? 4.894 7.191 15.831 1.00 89.00 90 ASN A N 1
ATOM 732 C CA . ASN A 1 90 ? 3.806 8.035 16.281 1.00 89.00 90 ASN A CA 1
ATOM 733 C C . ASN A 1 90 ? 4.304 8.859 17.486 1.00 89.00 90 ASN A C 1
ATOM 735 O O . ASN A 1 90 ? 4.628 8.282 18.526 1.00 89.00 90 ASN A O 1
ATOM 739 N N . PRO A 1 91 ? 4.363 10.200 17.386 1.00 86.06 91 PRO A N 1
ATOM 740 C CA . PRO A 1 91 ? 4.884 11.045 18.462 1.00 86.06 91 PRO A CA 1
ATOM 741 C C . PRO A 1 91 ? 4.027 11.016 19.737 1.00 86.06 91 PRO A C 1
ATOM 743 O O . PRO A 1 91 ? 4.516 11.388 20.798 1.00 86.06 91 PRO A O 1
ATOM 746 N N . MET A 1 92 ? 2.765 10.584 19.650 1.00 87.12 92 MET A N 1
ATOM 747 C CA . MET A 1 92 ? 1.838 10.541 20.786 1.00 87.12 92 MET A CA 1
ATOM 748 C C . MET A 1 92 ? 1.968 9.258 21.607 1.00 87.12 92 MET A C 1
ATOM 750 O O . MET A 1 92 ? 1.828 9.293 22.826 1.00 87.12 92 MET A O 1
ATOM 754 N N . THR A 1 93 ? 2.202 8.122 20.950 1.00 88.75 93 THR A N 1
ATOM 755 C CA . THR A 1 93 ? 2.264 6.800 21.597 1.00 88.75 93 THR A CA 1
ATOM 756 C C . THR A 1 93 ? 3.701 6.318 21.797 1.00 88.75 93 THR A C 1
ATOM 758 O O . THR A 1 93 ? 3.935 5.416 22.597 1.00 88.75 93 THR A O 1
ATOM 761 N N . GLY A 1 94 ? 4.663 6.871 21.048 1.00 90.62 94 GLY A N 1
ATOM 762 C CA . GLY A 1 94 ? 6.025 6.345 20.934 1.00 90.62 94 GLY A CA 1
ATOM 763 C C . GLY A 1 94 ? 6.121 5.034 20.139 1.00 90.62 94 GLY A C 1
ATOM 764 O O . GLY A 1 94 ? 7.223 4.528 19.928 1.00 90.62 94 GLY A O 1
ATOM 765 N N . GLY A 1 95 ? 4.988 4.482 19.691 1.00 92.44 95 GLY A N 1
ATOM 766 C CA . GLY A 1 95 ? 4.911 3.285 18.860 1.00 92.44 95 GLY A CA 1
ATOM 767 C C . GLY A 1 95 ? 5.246 3.567 17.396 1.00 92.44 95 GLY A C 1
ATOM 768 O O . GLY A 1 95 ? 5.419 4.712 16.979 1.00 92.44 95 GLY A O 1
ATOM 769 N N . LEU A 1 96 ? 5.338 2.514 16.586 1.00 95.62 96 LEU A N 1
ATOM 770 C CA . LEU A 1 96 ? 5.476 2.650 15.136 1.00 95.62 96 LEU A CA 1
ATOM 771 C C . LEU A 1 96 ? 4.084 2.742 14.514 1.00 95.62 96 LEU A C 1
ATOM 773 O O . LEU A 1 96 ? 3.289 1.820 14.682 1.00 95.62 96 LEU A O 1
ATOM 777 N N . LYS A 1 97 ? 3.820 3.804 13.740 1.00 94.81 97 LYS A N 1
ATOM 778 C CA . LYS A 1 97 ? 2.529 4.057 13.072 1.00 94.81 97 LYS A CA 1
ATOM 779 C C . LYS A 1 97 ? 2.043 2.836 12.289 1.00 94.81 97 LYS A C 1
ATOM 781 O O . LYS A 1 97 ? 0.858 2.535 12.274 1.00 94.81 97 LYS A O 1
ATOM 786 N N . MET A 1 98 ? 2.974 2.113 11.665 1.00 95.50 98 MET A N 1
ATOM 787 C CA . MET A 1 98 ? 2.692 0.904 10.896 1.00 95.50 98 MET A CA 1
ATOM 788 C C . MET A 1 98 ? 2.003 -0.197 11.714 1.00 95.50 98 MET A C 1
ATOM 790 O O . MET A 1 98 ? 1.172 -0.913 11.178 1.00 95.50 98 MET A O 1
ATOM 794 N N . PHE A 1 99 ? 2.304 -0.328 13.006 1.00 94.19 99 PHE A N 1
ATOM 795 C CA . PHE A 1 99 ? 1.688 -1.338 13.876 1.00 94.19 99 PHE A CA 1
ATOM 796 C C . PHE A 1 99 ? 0.418 -0.840 14.577 1.00 94.19 99 PHE A C 1
ATOM 798 O O . PHE A 1 99 ? -0.165 -1.556 15.385 1.00 94.19 99 PHE A O 1
ATOM 805 N N . GLU A 1 100 ? -0.022 0.375 14.255 1.00 93.50 100 GLU A N 1
ATOM 806 C CA . GLU A 1 100 ? -1.248 0.984 14.778 1.00 93.50 100 GLU A CA 1
ATOM 807 C C . GLU A 1 100 ? -2.390 0.969 13.747 1.00 93.50 100 GLU A C 1
ATOM 809 O O . GLU A 1 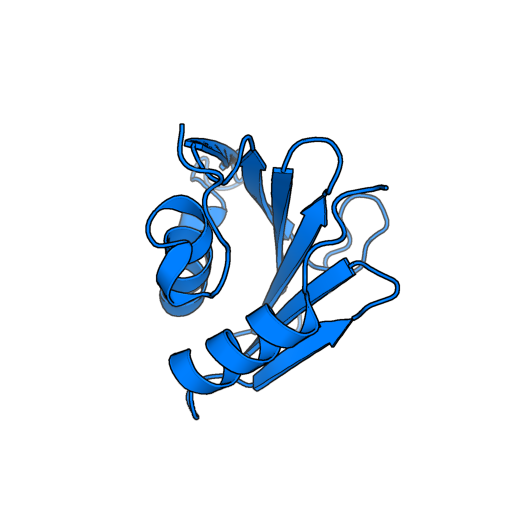100 ? -3.520 1.345 14.065 1.00 93.50 100 GLU A O 1
ATOM 814 N N . ILE A 1 101 ? -2.118 0.526 12.513 1.00 95.19 101 ILE A N 1
ATOM 815 C CA . ILE A 1 101 ? -3.131 0.344 11.465 1.00 95.19 101 ILE A CA 1
ATOM 816 C C . ILE A 1 101 ? -3.683 -1.096 11.489 1.00 95.19 101 ILE A C 1
ATOM 818 O O . ILE A 1 101 ? -3.060 -1.990 12.062 1.00 95.19 101 ILE A O 1
ATOM 822 N N . PRO A 1 102 ? -4.848 -1.368 10.872 1.00 97.00 102 PRO A N 1
ATOM 823 C CA . PRO A 1 102 ? -5.408 -2.717 10.829 1.00 97.00 102 PRO A CA 1
ATOM 824 C C . PRO A 1 102 ? -4.483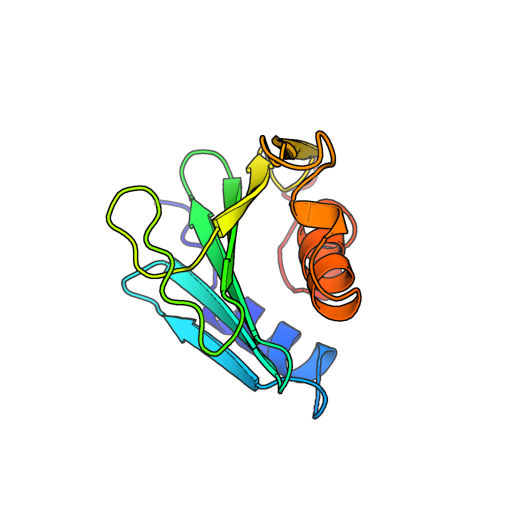 -3.753 10.173 1.00 97.00 102 PRO A C 1
ATOM 826 O O . PRO A 1 102 ? -3.851 -3.474 9.153 1.00 97.00 102 PRO A O 1
ATOM 829 N N . GLN A 1 103 ? -4.472 -4.971 10.729 1.00 96.88 103 GLN A N 1
ATOM 830 C CA . GLN A 1 103 ? -3.566 -6.057 10.335 1.00 96.88 103 GLN A CA 1
ATOM 831 C C . GLN A 1 103 ? -3.592 -6.358 8.834 1.00 96.88 103 GLN A C 1
ATOM 833 O O . GLN A 1 103 ? -2.543 -6.558 8.235 1.00 96.88 103 GLN A O 1
ATOM 838 N N . GLU A 1 104 ? -4.758 -6.324 8.195 1.00 95.94 104 GLU A N 1
ATOM 839 C CA . GLU A 1 104 ? -4.859 -6.639 6.771 1.00 95.94 104 GLU A CA 1
ATOM 840 C C . GLU A 1 104 ? -4.114 -5.637 5.863 1.00 95.94 104 GLU A C 1
ATOM 842 O O . GLU A 1 104 ? -3.637 -6.007 4.792 1.00 95.94 104 GLU A O 1
ATOM 847 N N . PHE A 1 105 ? -3.949 -4.383 6.298 1.00 97.56 105 PHE A N 1
ATOM 848 C CA . PHE A 1 105 ? -3.116 -3.400 5.598 1.00 97.56 105 PHE A CA 1
ATOM 849 C C . PHE A 1 105 ? -1.632 -3.588 5.915 1.00 97.56 105 PHE A C 1
ATOM 851 O O . PHE A 1 105 ? -0.785 -3.368 5.048 1.00 97.56 105 PHE A O 1
ATOM 858 N N . ILE A 1 106 ? -1.319 -4.047 7.131 1.00 97.38 106 ILE A N 1
ATOM 859 C CA . ILE A 1 106 ? 0.041 -4.447 7.500 1.00 97.38 106 ILE A CA 1
ATOM 860 C C . ILE A 1 106 ? 0.509 -5.594 6.610 1.00 97.38 106 ILE A C 1
ATOM 862 O O . ILE A 1 106 ? 1.612 -5.544 6.069 1.00 97.38 106 ILE A O 1
ATOM 866 N N . ASP A 1 107 ? -0.342 -6.594 6.403 1.00 96.19 107 ASP A N 1
ATOM 867 C CA . ASP A 1 107 ? -0.030 -7.758 5.577 1.00 96.19 107 ASP A CA 1
ATOM 868 C C . ASP A 1 107 ? 0.202 -7.373 4.110 1.00 96.19 107 ASP A C 1
ATOM 870 O O . ASP A 1 107 ? 1.105 -7.913 3.471 1.00 96.19 107 ASP A O 1
ATOM 874 N N . ILE A 1 108 ? -0.539 -6.386 3.589 1.00 96.31 108 ILE A N 1
ATOM 875 C CA . ILE A 1 108 ? -0.269 -5.815 2.261 1.00 96.31 108 ILE A CA 1
ATOM 876 C C . ILE A 1 108 ? 1.128 -5.201 2.217 1.00 96.31 108 ILE A C 1
ATOM 878 O O . ILE A 1 108 ? 1.944 -5.618 1.402 1.00 96.31 108 ILE A O 1
ATOM 882 N N . ALA A 1 109 ? 1.448 -4.257 3.102 1.00 95.94 109 ALA A N 1
ATOM 883 C CA . ALA A 1 109 ? 2.754 -3.595 3.084 1.00 95.94 109 ALA A CA 1
ATOM 884 C C . ALA A 1 109 ? 3.926 -4.569 3.317 1.00 95.94 109 ALA A C 1
ATOM 886 O O . ALA A 1 109 ? 5.010 -4.384 2.760 1.00 95.94 109 ALA A O 1
ATOM 887 N N . ARG A 1 110 ? 3.713 -5.641 4.091 1.00 94.81 110 ARG A N 1
ATOM 888 C CA . ARG A 1 110 ? 4.693 -6.724 4.255 1.00 94.81 110 ARG A CA 1
ATOM 889 C C . ARG A 1 110 ? 4.906 -7.511 2.970 1.00 94.81 110 ARG A C 1
ATOM 891 O O . ARG A 1 110 ? 6.048 -7.865 2.696 1.00 94.81 110 ARG A O 1
ATOM 898 N N . ALA A 1 111 ? 3.866 -7.759 2.174 1.00 94.00 111 ALA A N 1
ATOM 899 C CA . ALA A 1 111 ? 4.022 -8.423 0.880 1.00 94.00 111 ALA A CA 1
ATOM 900 C C . ALA A 1 111 ? 4.895 -7.588 -0.073 1.00 94.00 111 ALA A C 1
ATOM 902 O O . ALA A 1 111 ? 5.802 -8.113 -0.710 1.00 94.00 111 ALA A O 1
ATOM 903 N N . TYR A 1 112 ? 4.736 -6.263 -0.064 1.00 92.62 112 TYR A N 1
ATOM 904 C CA . TYR A 1 112 ? 5.615 -5.360 -0.816 1.00 92.62 112 TYR A CA 1
ATOM 905 C C . TYR A 1 112 ? 7.082 -5.412 -0.395 1.00 92.62 112 TYR A C 1
ATOM 907 O O . TYR A 1 112 ? 7.964 -5.133 -1.208 1.00 92.62 112 TYR A O 1
ATOM 915 N N . GLN A 1 113 ? 7.361 -5.753 0.857 1.00 91.75 113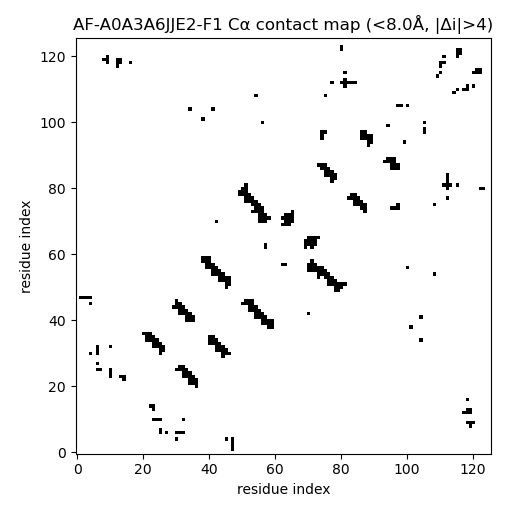 GLN A N 1
ATOM 916 C CA . GLN A 1 113 ? 8.728 -5.856 1.343 1.00 91.75 113 GLN A CA 1
ATOM 917 C C . GLN A 1 113 ? 9.312 -7.260 1.130 1.00 91.75 113 GLN A C 1
ATOM 919 O O . GLN A 1 113 ? 10.447 -7.393 0.683 1.00 91.75 113 GLN A O 1
ATOM 924 N N . PHE A 1 114 ? 8.541 -8.304 1.438 1.00 91.56 114 PHE A N 1
ATOM 925 C CA . PHE A 1 114 ? 9.056 -9.665 1.621 1.00 91.56 114 PHE A CA 1
ATOM 926 C C . PHE A 1 114 ? 8.488 -10.705 0.651 1.00 91.56 114 PHE A C 1
ATOM 928 O O . PHE A 1 114 ? 9.035 -11.799 0.567 1.00 91.56 114 PHE A O 1
ATOM 935 N N . ASP A 1 115 ? 7.411 -10.392 -0.069 1.00 91.12 115 ASP A N 1
ATOM 936 C CA . ASP A 1 115 ? 6.722 -11.313 -0.983 1.00 91.12 115 ASP A CA 1
ATOM 937 C C . ASP A 1 115 ? 6.337 -10.594 -2.287 1.00 91.12 115 ASP A C 1
ATOM 939 O O . ASP A 1 115 ? 5.190 -10.559 -2.733 1.00 91.12 115 ASP A O 1
ATOM 943 N N . ARG A 1 116 ? 7.334 -9.934 -2.885 1.00 90.12 116 ARG A N 1
ATOM 944 C CA . ARG A 1 116 ? 7.150 -9.061 -4.054 1.00 90.12 116 ARG A CA 1
ATOM 945 C C . ARG A 1 116 ? 6.643 -9.818 -5.282 1.00 90.12 116 ARG A C 1
ATOM 947 O O . ARG A 1 116 ? 5.889 -9.271 -6.085 1.00 90.12 116 ARG A O 1
ATOM 954 N N . GLU A 1 117 ? 7.013 -11.086 -5.417 1.00 87.56 117 GLU A N 1
ATOM 955 C CA . GLU A 1 117 ? 6.584 -11.909 -6.545 1.00 87.56 117 GLU A CA 1
ATOM 956 C C . GLU A 1 117 ? 5.073 -12.163 -6.535 1.00 87.56 117 GLU A C 1
ATOM 958 O O . GLU A 1 117 ? 4.440 -12.081 -7.592 1.00 87.56 117 GLU A O 1
ATOM 963 N N . SER A 1 118 ? 4.471 -12.409 -5.363 1.00 86.12 118 SER A N 1
ATOM 964 C CA . SER A 1 118 ? 3.031 -12.689 -5.268 1.00 86.12 118 SER A CA 1
ATOM 965 C C . SER A 1 118 ? 2.170 -11.488 -5.666 1.00 86.12 118 SER A C 1
ATOM 967 O O . SER A 1 118 ? 1.096 -11.664 -6.248 1.00 86.12 118 SER A O 1
ATOM 969 N N . ILE A 1 119 ? 2.687 -10.274 -5.459 1.00 86.25 119 ILE A N 1
ATOM 970 C CA . ILE A 1 119 ? 2.052 -9.010 -5.861 1.00 86.25 119 ILE A CA 1
ATOM 971 C C . ILE A 1 119 ? 2.401 -8.597 -7.303 1.00 86.25 119 ILE A C 1
ATOM 973 O O . ILE A 1 119 ? 1.994 -7.538 -7.775 1.00 86.25 119 ILE A O 1
ATOM 977 N N . GLY A 1 120 ? 3.167 -9.411 -8.037 1.00 83.69 120 GLY A N 1
ATOM 978 C CA . GLY A 1 120 ? 3.554 -9.126 -9.421 1.00 83.69 120 GLY A CA 1
ATOM 979 C C . GLY A 1 120 ? 4.662 -8.074 -9.567 1.00 83.69 120 GLY A C 1
ATOM 980 O O . GLY A 1 120 ? 4.924 -7.620 -10.691 1.00 83.69 120 GLY A O 1
ATOM 981 N N . LEU A 1 121 ? 5.340 -7.707 -8.474 1.00 84.38 121 LEU A N 1
ATOM 982 C CA . LEU A 1 121 ? 6.585 -6.945 -8.496 1.00 84.38 121 LEU A CA 1
ATOM 983 C C . LEU A 1 121 ? 7.744 -7.910 -8.748 1.00 84.38 121 LEU A C 1
ATOM 985 O O . LEU A 1 121 ? 8.059 -8.771 -7.934 1.00 84.38 121 LEU A O 1
ATOM 989 N N . LYS A 1 122 ? 8.412 -7.762 -9.894 1.00 71.38 122 LYS A N 1
ATOM 990 C CA . LYS A 1 122 ? 9.653 -8.502 -10.129 1.00 71.38 122 LYS A CA 1
ATOM 991 C C . LYS A 1 122 ? 10.711 -7.918 -9.199 1.00 71.38 122 LYS A C 1
ATOM 993 O O . LYS A 1 122 ? 10.996 -6.726 -9.291 1.00 71.38 122 LYS A O 1
ATOM 998 N N . GLY A 1 123 ? 11.289 -8.738 -8.326 1.00 57.00 123 GLY A N 1
ATOM 999 C CA . GLY A 1 123 ? 12.621 -8.430 -7.829 1.00 57.00 123 GLY A CA 1
ATOM 1000 C C . GLY A 1 123 ? 13.543 -8.443 -9.041 1.00 57.00 123 GLY A C 1
ATOM 1001 O O . GLY A 1 123 ? 13.551 -9.424 -9.784 1.00 57.00 123 GLY A O 1
ATOM 1002 N N . GLU A 1 124 ? 14.265 -7.357 -9.312 1.00 47.91 124 GLU A N 1
ATOM 1003 C CA . GLU A 1 124 ? 15.461 -7.512 -10.135 1.00 47.91 124 GLU A CA 1
ATOM 1004 C C . GLU A 1 124 ? 16.350 -8.479 -9.348 1.00 47.91 124 GLU A C 1
ATOM 1006 O O . GLU A 1 124 ? 16.771 -8.179 -8.231 1.00 47.91 124 GLU A O 1
ATOM 1011 N N . THR A 1 125 ? 16.481 -9.703 -9.861 1.00 37.91 125 THR A N 1
ATOM 1012 C CA . THR A 1 125 ? 17.379 -10.718 -9.318 1.00 37.91 125 THR A CA 1
ATOM 1013 C C . THR A 1 125 ? 18.750 -10.076 -9.151 1.00 37.91 125 THR A C 1
ATOM 1015 O O . THR A 1 125 ? 19.266 -9.518 -10.122 1.00 37.91 125 THR A O 1
ATOM 1018 N N . ALA A 1 126 ? 19.272 -10.113 -7.924 1.00 35.16 126 ALA A N 1
ATOM 1019 C CA . ALA A 1 126 ? 20.637 -9.706 -7.609 1.00 35.16 126 ALA A CA 1
ATOM 1020 C C . ALA A 1 126 ? 21.664 -10.461 -8.466 1.00 35.16 126 ALA A C 1
ATOM 1022 O O . ALA A 1 126 ? 21.397 -11.640 -8.802 1.00 35.16 126 ALA A O 1
#

pLDDT: mean 87.21, std 13.49, range [35.16, 97.56]

Radius of gyration: 13.94 Å; Cα contacts (8 Å, |Δi|>4): 219; chains: 1; bounding box: 35×31×42 Å

Nearest PDB structures (foldseek):
  6qle-assembly1_P  TM=7.426E-01  e=1.460E+00  Saccharomyces cerevisiae
  8pk8-assembly1_E  TM=4.243E-01  e=4.400E-01  Homo sapiens
  8gm7-assembly2_B  TM=5.721E-01  e=9.036E-01  Thermococcus kodakarensis
  7lbm-assembly1_r  TM=5.447E-01  e=3.589E+00  Homo sapiens
  2nvn-assembly1_A-2  TM=3.303E-01  e=9.945E+00  Synechococcus elongatus PCC 7942 = FACHB-805

Mean predicted aligned error: 5.2 Å

Solvent-accessible surface area (backbone atoms only — not comparable to full-atom values): 7076 Å² total; per-residue (Å²): 129,83,73,68,77,63,57,68,59,25,47,57,35,40,46,63,72,52,39,93,74,37,51,66,49,74,38,78,91,68,39,30,40,34,43,35,46,100,74,27,34,42,33,39,34,58,39,70,90,54,45,22,37,43,32,19,44,25,48,72,97,58,91,42,65,47,96,88,37,83,48,16,46,71,21,39,36,33,30,64,65,23,76,41,75,49,74,33,70,31,89,89,79,72,43,49,40,49,80,74,51,64,64,76,58,44,54,50,58,45,29,57,41,76,39,30,65,77,41,56,40,79,68,79,78,129

Foldseek 3Di:
DQPQPPQVQLQVLVCVVCPPQWDWDADSVQCWIWTDDQQWIWIWGADSPFRKIWIATDGPPDQDADPNDSRHDTAKMAGLQLCDMDGDADPVPRHTSLVVGDVVVNVVVVCSNPVCVSSVRDRPDD

Secondary structure (DSSP, 8-state):
------HHHHHHHHHHHHGGG-EEEEETTTTEEEEEETTEEEEEEEETTTTEEEEEEEETT----BTTBSS-EEEEEEETTTTEEEEPBPTTTSSBGGGGS-HHHHHHHHHHHH-TTTTT------

=== Feature glossary ===
A reading guide for the features in this record.

Start from the sequence.

  · Sequence gives the chain of amino acids in standard one-letter code (A=alanine, C=cysteine, …, Y=tyrosine), read N→C. It is the only feature that is directly encoded by the gene; all structural features are derived from the folded form of this sequence.

Fold it, and you get atomic coordinates and the backbone conformation that goes with them.

  · The mmCIF table is the protein's shape written out atom by atom. For each backbone N, Cα, C, and carbonyl O, it records an (x, y, z) coordinate triple in Å plus the residue type, chain letter, and residue number.

  · Backbone dihedral angles. Every residue except chain termini has a φ (preceding-C → N → Cα → C) and a ψ (N → Cα → C → next-N). They are reported in degrees following the IUPAC sign convention. Secondary structure is essentially a statement about which (φ, ψ) basin each residue occupies.

  · DSSP 8-state secondary structure assigns each residue one of H (α-helix), G (3₁₀-helix), I (π-helix), E (extended β-strand), B (isolated β-bridge), T (hydrogen-bonded turn), S (bend), or '-' (coil). The assignment is computed from backbone hydrogen-bond geometry via the Kabsch–Sander algorithm.

  · P-SEA three-state annotation labels each residue as helix, strand, or coil based purely on the geometry of the Cα trace. It serves as a fallback when the full backbone (and thus DSSP) is unavailable.

Summarize the fold with a handful of shape descriptors and a per-residue structural alphabet.

  · Radius of gyration (Rg) is the root-mean-square distance of Cα atoms from their centroid — a single number for overall size and compactness. A globular domain of N residues has Rg ≈ 2.2·N^0.38 Å; an extended or disordered chain has a much larger Rg. The Cα contact count is the number of residue pairs whose Cα atoms are within 8 Å and are more than four positions apart in sequence — a standard proxy for tertiary packing density. The bounding box is the smallest axis-aligned box enclosing all Cα atoms.

  · Foldseek's 3Di representation compresses backbone geometry into a per-residue letter drawn from a learned twenty-state alphabet. It captures the tertiary interaction pattern around each residue — which residues are packed against it in space, regardless of where they are in sequence.

  · Accessible surface area quantifies burial. A residue with SASA near zero is packed into the hydrophobic core; one with SASA >100 Å² sits on the surface. Computed here via the Shrake–Rupley numerical algorithm with a 1.4 Å probe.

Ask how reliable the model is.

  · For AlphaFold models, the B-factor field carries pLDDT — the model's own estimate of local accuracy on a 0–100 scale. Regions with pLDDT<50 should be treated as essentially unmodeled; they often correspond to intrinsically disordered segments.

  · For experimental (PDB) structures, the B-factor (temperature factor) quantifies the positional spread of each atom in the crystal — a combination of thermal vibration and static disorder — in units of Å². High B-factors mark flexible loops or poorly resolved regions; low B-factors mark the rigid, well-ordered core.

  · PAE(i, j) answers: if I align the predicted and true structures on residue i, how far off (in Å) do I expect residue j to be? A block-diagonal PAE matrix with low values on the blocks and high values off-diagonal is the signature of a multi-domain protein with confidently predicted domains but uncertain inter-domain orientation.

Place it in context: what it resembles, what it is annotated as, and how it looks.

  · Structural nearest neighbors (via Foldseek easy-search vs the PDB). Reported per hit: target PDB id, E-value, and alignment TM-score. A TM-score above ~0.5 is the conventional threshold for 'same fold'.

  · Functional annotations link the protein to curated databases. InterPro entries identify conserved domains and families by matching the sequence against member-database signatures (Pfam, PROSITE, CDD, …). Gene Ontology (GO) terms describe molecular function, biological process, and cellular component in a controlled vocabulary. CATH places the 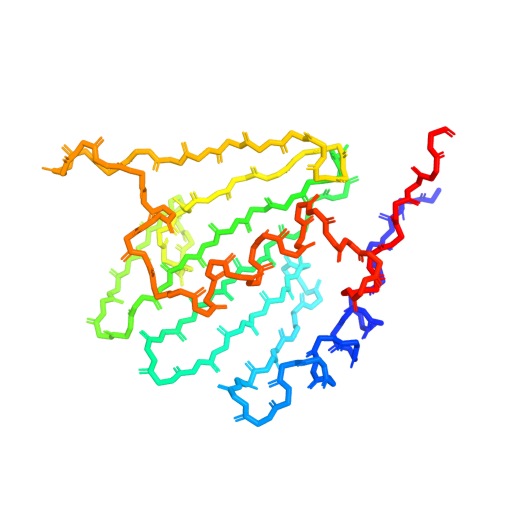structure in a hierarchical fold classification (Class/Architecture/Topology/Homologous-superfamily). The organism is the source species.

  · Plot images: a contact map (which residues are close in 3D, as an N×N binary image), a Ramachandran scatter (backbone torsion angles, revealing secondary-structure composition at a glance), and — for AlphaFold structures — a PAE heatmap (pairwise prediction confidence).

  · Structure images are PyMOL renders from six orthogonal camera directions. Cartoon representation draws helices as coils and strands as arrows; sticks shows the backbone as bonds; surface shows the solvent-excluded envelope. Rainbow coloring maps sequence position to hue (blue→red, N→C); chain coloring assigns a distinct color per polypeptide.